Protein AF-A0A4Y2I108-F1 (afdb_monomer_lite)

Foldseek 3Di:
DVLLLCVVPPVDDDPPVVLVVVLLVQLVQQDPQQDRVDLLSLLQSLQSCLSVVNCPPSHDLVSSLVSLVVCVVVDDDPSSCVSRVCNNVSHHPSPDDPVPDDPDDDPPPPPVVVVPPADQAKDKDKDKDADDPPRPDIDIDIDIGGVVDDVVNVVVVVVVVPPD

Secondary structure (DSSP, 8-state):
-HHHHHHHHH-----HHHHHHHHHHHHHTB-TTS-BSSHHHHHHHHHHHHHTTGGGSS--HHHHHHHHHHHHHH---HHHHHHHHHHHTT--GGG--GGG---PPP-THHHHHTTS-----EEEEEEEEEETTTTSEEEEEEEEEETT--HHHHHHHHHHH---

InterPro domains:
  IPR002157 Cobalamin (vitamin B12)-binding protein [PF01122] (1-105)
  IPR051588 Eukaryotic Cobalamin Transport [PTHR10559] (1-160)

Organism: Araneus ventricosus (NCBI:txid182803)

pLDDT: mean 84.73, std 12.64, range [48.09, 97.25]

Radius of gyration: 22.14 Å; chains: 1; bounding box: 55×36×55 Å

Structure (mmCIF, N/CA/C/O backbone):
data_AF-A0A4Y2I108-F1
#
_entry.id   AF-A0A4Y2I108-F1
#
loop_
_atom_site.group_PDB
_atom_site.id
_atom_site.type_symbol
_atom_site.label_atom_id
_atom_site.label_alt_id
_atom_site.label_comp_id
_atom_site.label_asym_id
_atom_site.label_entity_id
_atom_site.label_seq_id
_atom_site.pdbx_PDB_ins_code
_atom_site.Cartn_x
_atom_site.Cartn_y
_atom_site.Cartn_z
_atom_site.occupancy
_atom_site.B_iso_or_equiv
_atom_site.auth_seq_id
_atom_site.auth_comp_id
_atom_site.auth_asym_id
_atom_site.auth_atom_id
_atom_site.pdbx_PDB_model_num
ATOM 1 N N . MET A 1 1 ? 9.779 -3.102 -12.693 1.00 90.69 1 MET A N 1
ATOM 2 C CA . MET A 1 1 ? 10.675 -3.476 -11.570 1.00 90.69 1 MET A CA 1
ATOM 3 C C . MET A 1 1 ? 11.298 -4.853 -11.770 1.00 90.69 1 MET A C 1
ATOM 5 O O . MET A 1 1 ? 12.468 -4.891 -12.112 1.00 90.69 1 MET A O 1
ATOM 9 N N . ALA A 1 2 ? 10.568 -5.968 -11.608 1.00 90.75 2 ALA A N 1
ATOM 10 C CA . ALA A 1 2 ? 11.149 -7.313 -11.771 1.00 90.75 2 ALA A CA 1
ATOM 11 C C . ALA A 1 2 ? 11.734 -7.538 -13.177 1.00 90.75 2 ALA A C 1
ATOM 13 O O . ALA A 1 2 ? 12.899 -7.895 -13.307 1.00 90.75 2 ALA A O 1
ATOM 14 N N . LEU A 1 3 ? 10.960 -7.210 -14.216 1.00 89.25 3 LEU A N 1
ATOM 15 C CA . LEU A 1 3 ? 11.418 -7.229 -15.608 1.00 89.25 3 LEU A CA 1
ATOM 16 C C . LEU A 1 3 ? 12.683 -6.373 -15.822 1.00 89.25 3 LEU A C 1
ATOM 18 O O . LEU A 1 3 ? 13.660 -6.848 -16.387 1.00 89.25 3 LEU A O 1
ATOM 22 N N . SER A 1 4 ? 12.718 -5.157 -15.272 1.00 87.94 4 SER A N 1
ATOM 23 C CA . SER A 1 4 ? 13.885 -4.263 -15.322 1.00 87.94 4 SER A CA 1
ATOM 24 C C . SER A 1 4 ? 15.124 -4.840 -14.595 1.00 87.94 4 SER A C 1
ATOM 26 O O . SER A 1 4 ? 16.264 -4.601 -14.988 1.00 87.94 4 SER A O 1
ATOM 28 N N . CYS A 1 5 ? 14.925 -5.633 -13.537 1.00 88.94 5 CYS A N 1
ATOM 29 C CA . CYS A 1 5 ? 16.005 -6.329 -12.830 1.00 88.94 5 CYS A CA 1
ATOM 30 C C . CYS A 1 5 ? 16.570 -7.486 -13.671 1.00 88.94 5 CYS A C 1
ATOM 32 O O . CYS A 1 5 ? 17.783 -7.635 -13.791 1.00 88.94 5 CYS A O 1
ATOM 34 N N . ILE A 1 6 ? 15.693 -8.267 -14.306 1.00 87.88 6 ILE A N 1
ATOM 35 C CA . ILE A 1 6 ? 16.073 -9.365 -15.206 1.00 87.88 6 ILE A CA 1
ATOM 36 C C . ILE A 1 6 ? 16.874 -8.816 -16.392 1.00 87.88 6 ILE A C 1
ATOM 38 O O . ILE A 1 6 ? 17.987 -9.290 -16.633 1.00 87.88 6 ILE A O 1
ATOM 42 N N . ALA A 1 7 ? 16.371 -7.768 -17.052 1.00 85.06 7 ALA A N 1
ATOM 43 C CA . ALA A 1 7 ? 17.054 -7.106 -18.163 1.00 85.06 7 ALA A CA 1
ATOM 44 C C . ALA A 1 7 ? 18.468 -6.627 -17.785 1.00 85.06 7 ALA A C 1
ATOM 46 O O . ALA A 1 7 ? 19.409 -6.808 -18.551 1.00 85.06 7 ALA A O 1
ATOM 47 N N . SER A 1 8 ? 18.646 -6.077 -16.577 1.00 81.69 8 SER A N 1
ATOM 48 C CA . SER A 1 8 ? 19.949 -5.556 -16.133 1.00 81.69 8 SER A CA 1
ATOM 49 C C . SER A 1 8 ? 20.943 -6.620 -15.648 1.00 81.69 8 SER A C 1
ATOM 51 O O . SER A 1 8 ? 22.141 -6.350 -15.644 1.00 81.69 8 SER A O 1
ATOM 53 N N . ARG A 1 9 ? 20.490 -7.814 -15.232 1.00 77.75 9 ARG A N 1
ATOM 54 C CA . ARG A 1 9 ? 21.362 -8.838 -14.613 1.00 77.75 9 ARG A CA 1
ATOM 55 C C . ARG A 1 9 ? 21.590 -10.103 -15.431 1.00 77.75 9 ARG A C 1
ATOM 57 O O . ARG A 1 9 ? 22.585 -10.779 -15.199 1.00 77.75 9 ARG A O 1
ATOM 64 N N . SER A 1 10 ? 20.666 -10.467 -16.314 1.00 72.31 10 SER A N 1
ATOM 65 C CA . SER A 1 10 ? 20.643 -11.810 -16.919 1.00 72.31 10 SER A CA 1
ATOM 66 C C . SER A 1 10 ? 20.826 -11.829 -18.435 1.00 72.31 10 SER A C 1
ATOM 68 O O . SER A 1 10 ? 20.811 -12.902 -19.026 1.00 72.31 10 SER A O 1
ATOM 70 N N . GLY A 1 11 ? 20.982 -10.664 -19.077 1.00 69.00 11 GLY A N 1
ATOM 71 C CA . GLY A 1 11 ? 21.113 -10.562 -20.537 1.00 69.00 11 GLY A CA 1
ATOM 72 C C . GLY A 1 11 ? 19.862 -10.996 -21.313 1.00 69.00 11 GLY A C 1
ATOM 73 O O . GLY A 1 11 ? 19.871 -10.991 -22.540 1.00 69.00 11 GLY A O 1
ATOM 74 N N . VAL A 1 12 ? 18.783 -11.358 -20.611 1.00 81.44 12 VAL A N 1
ATOM 75 C CA . VAL A 1 12 ? 17.482 -11.671 -21.199 1.00 81.44 12 VAL A CA 1
ATOM 76 C C . VAL A 1 12 ? 16.903 -10.390 -21.785 1.00 81.44 12 VAL A C 1
ATOM 78 O O . VAL A 1 12 ? 16.689 -9.411 -21.066 1.00 81.44 12 VAL A O 1
ATOM 81 N N . SER A 1 13 ? 16.632 -10.411 -23.089 1.00 78.88 13 SER A N 1
ATOM 82 C CA . SER A 1 13 ? 15.959 -9.314 -23.773 1.00 78.88 13 SER A CA 1
ATOM 83 C C . SER A 1 13 ? 14.526 -9.209 -23.263 1.00 78.88 13 SER A C 1
ATOM 85 O O . SER A 1 13 ? 13.710 -10.107 -23.480 1.00 78.88 13 SER A O 1
ATOM 87 N N . VAL A 1 14 ? 14.221 -8.109 -22.587 1.00 82.81 14 VAL A N 1
ATOM 88 C CA . VAL A 1 14 ? 12.849 -7.729 -22.267 1.00 82.81 14 VAL A CA 1
ATOM 89 C C . VAL A 1 14 ? 12.384 -6.745 -23.328 1.00 82.81 14 VAL A C 1
ATOM 91 O O . VAL A 1 14 ? 13.129 -5.847 -23.714 1.00 82.81 14 VAL A O 1
ATOM 94 N N . ASP A 1 15 ? 11.156 -6.919 -23.804 1.00 87.06 15 ASP A N 1
ATOM 95 C CA . ASP A 1 15 ? 10.561 -5.981 -24.743 1.00 87.06 15 ASP A CA 1
ATOM 96 C C . ASP A 1 15 ? 10.303 -4.619 -24.071 1.00 87.06 15 ASP A C 1
ATOM 98 O O . ASP A 1 15 ? 9.429 -4.456 -23.212 1.00 87.06 15 ASP A O 1
ATOM 102 N N . GLU A 1 16 ? 11.089 -3.628 -24.486 1.00 84.00 16 GLU A N 1
ATOM 103 C CA . GLU A 1 16 ? 11.006 -2.243 -24.022 1.00 84.00 16 GLU A CA 1
ATOM 104 C C . GLU A 1 16 ? 9.683 -1.566 -24.409 1.00 84.00 16 GLU A C 1
ATOM 106 O O . GLU A 1 16 ? 9.275 -0.599 -23.760 1.00 84.00 16 GLU A O 1
ATOM 111 N N . THR A 1 17 ? 8.993 -2.047 -25.450 1.00 87.00 17 THR A N 1
ATOM 112 C CA . THR A 1 17 ? 7.681 -1.504 -25.832 1.00 87.00 17 THR A CA 1
ATOM 113 C C . THR A 1 17 ? 6.614 -1.923 -24.826 1.00 87.00 17 THR A C 1
ATOM 115 O O . THR A 1 17 ? 5.985 -1.053 -24.223 1.00 87.00 17 THR A O 1
ATOM 118 N N . THR A 1 18 ? 6.538 -3.217 -24.501 1.00 87.19 18 THR A N 1
ATOM 119 C CA . THR A 1 18 ? 5.683 -3.736 -23.422 1.00 87.19 18 THR A CA 1
ATOM 120 C C . THR A 1 18 ? 5.940 -3.026 -22.087 1.00 87.19 18 THR A C 1
ATOM 122 O O . THR A 1 18 ? 4.997 -2.624 -21.403 1.00 87.19 18 THR A O 1
ATOM 125 N N . LEU A 1 19 ? 7.206 -2.813 -21.701 1.00 88.31 19 LEU A N 1
ATOM 126 C CA . LEU A 1 19 ? 7.534 -2.095 -20.461 1.00 88.31 19 LEU A CA 1
ATOM 127 C C . LEU A 1 19 ? 7.001 -0.660 -20.456 1.00 88.31 19 LEU A C 1
ATOM 129 O O . LEU A 1 19 ? 6.437 -0.211 -19.456 1.00 88.31 19 LEU A O 1
ATOM 133 N N . ARG A 1 20 ? 7.162 0.058 -21.568 1.00 88.56 20 ARG A N 1
ATOM 134 C CA . ARG A 1 20 ? 6.676 1.431 -21.719 1.00 88.56 20 ARG A CA 1
ATOM 135 C C . ARG A 1 20 ? 5.156 1.504 -21.619 1.00 88.56 20 ARG A C 1
ATOM 137 O O . ARG A 1 20 ? 4.650 2.386 -20.926 1.00 88.56 20 ARG A O 1
ATOM 144 N N . ASP A 1 21 ? 4.451 0.568 -22.244 1.00 91.00 21 ASP A N 1
ATOM 145 C CA . ASP A 1 21 ? 2.988 0.513 -22.225 1.00 91.00 21 ASP A CA 1
ATOM 146 C C . ASP A 1 21 ? 2.460 0.234 -20.815 1.00 91.00 21 ASP A C 1
ATOM 148 O O . ASP A 1 21 ? 1.561 0.930 -20.334 1.00 91.00 21 ASP A O 1
ATOM 152 N N . MET A 1 22 ? 3.089 -0.701 -20.095 1.00 92.25 22 MET A N 1
ATOM 153 C CA . MET A 1 22 ? 2.774 -0.961 -18.688 1.00 92.25 22 MET A CA 1
ATOM 154 C C . MET A 1 22 ? 3.003 0.276 -17.811 1.00 92.25 22 MET A C 1
ATOM 156 O O . MET A 1 22 ? 2.173 0.591 -16.957 1.00 92.25 22 MET A O 1
ATOM 160 N N . LEU A 1 23 ? 4.112 0.999 -18.004 1.00 92.94 23 LEU A N 1
ATOM 161 C CA . LEU A 1 23 ? 4.381 2.227 -17.252 1.00 92.94 23 LEU A CA 1
ATOM 162 C C . LEU A 1 23 ? 3.359 3.319 -17.583 1.00 92.94 23 LEU A C 1
ATOM 164 O O . LEU A 1 23 ? 2.915 4.016 -16.674 1.00 92.94 23 LEU A O 1
ATOM 168 N N . GLN A 1 24 ? 2.953 3.459 -18.846 1.00 93.56 24 GLN A N 1
ATOM 169 C CA . GLN A 1 24 ? 1.944 4.443 -19.236 1.00 93.56 24 GLN A CA 1
ATOM 170 C C . GLN A 1 24 ? 0.579 4.138 -18.614 1.00 93.56 24 GLN A C 1
ATOM 172 O O . GLN A 1 24 ? -0.106 5.052 -18.155 1.00 93.56 24 GLN A O 1
ATOM 177 N N . GLU A 1 25 ? 0.199 2.864 -18.544 1.00 94.12 25 GLU A N 1
ATOM 178 C CA . GLU A 1 25 ? -1.030 2.434 -17.879 1.00 94.12 25 GLU A CA 1
ATOM 179 C C . GLU A 1 25 ? -1.014 2.769 -16.380 1.00 94.12 25 GLU A C 1
ATOM 181 O O . GLU A 1 25 ? -1.993 3.286 -15.846 1.00 94.12 25 GLU A O 1
ATOM 186 N N . LEU A 1 26 ? 0.123 2.573 -15.704 1.00 94.12 26 LEU A N 1
ATOM 187 C CA . LEU A 1 26 ? 0.275 2.957 -14.298 1.00 94.12 26 LEU A CA 1
ATOM 188 C C . LEU A 1 26 ? 0.150 4.470 -14.084 1.00 94.12 26 LEU A C 1
ATOM 190 O O . LEU A 1 26 ? -0.478 4.901 -13.118 1.00 94.12 26 LEU A O 1
ATOM 194 N N . LYS A 1 27 ? 0.710 5.283 -14.986 1.00 94.50 27 LYS A N 1
ATOM 195 C CA . LYS A 1 27 ? 0.610 6.748 -14.907 1.00 94.50 27 LYS A CA 1
ATOM 196 C C . LYS A 1 27 ? -0.825 7.245 -15.048 1.00 94.50 27 LYS A C 1
ATOM 198 O O . LYS A 1 27 ? -1.251 8.110 -14.291 1.00 94.50 27 LYS A O 1
ATOM 203 N N . ARG A 1 28 ? -1.595 6.663 -15.975 1.00 94.31 28 ARG A N 1
ATOM 204 C CA . ARG A 1 28 ? -3.001 7.035 -16.231 1.00 94.31 28 ARG A CA 1
ATOM 205 C C . ARG A 1 28 ? -3.920 6.828 -15.030 1.00 94.31 28 ARG A C 1
ATOM 207 O O . ARG A 1 28 ? -4.972 7.453 -14.959 1.00 94.31 28 ARG A O 1
ATOM 214 N N . ARG A 1 29 ? -3.525 5.970 -14.091 1.00 96.00 29 ARG A N 1
ATOM 215 C CA . ARG A 1 29 ? -4.272 5.687 -12.859 1.00 96.00 29 ARG A CA 1
ATOM 216 C C . ARG A 1 29 ? -4.025 6.709 -11.751 1.00 96.00 29 ARG A C 1
ATOM 218 O O . ARG A 1 29 ? -4.586 6.568 -10.667 1.00 96.00 29 ARG A O 1
ATOM 225 N N . GLN A 1 30 ? -3.187 7.721 -11.985 1.00 96.69 30 GLN A N 1
ATOM 226 C CA . GLN A 1 30 ? -2.979 8.773 -11.004 1.00 96.69 30 GLN A CA 1
ATOM 227 C C . GLN A 1 30 ? -4.239 9.638 -10.866 1.00 96.69 30 GLN A C 1
ATOM 229 O O . GLN A 1 30 ? -4.704 10.277 -11.809 1.00 96.69 30 GLN A O 1
ATOM 234 N N . PHE A 1 31 ? -4.784 9.683 -9.656 1.00 96.81 31 PHE A N 1
ATOM 235 C CA . PHE A 1 31 ? -5.844 10.605 -9.285 1.00 96.81 31 PHE A CA 1
ATOM 236 C C . PHE A 1 31 ? -5.317 12.040 -9.196 1.00 96.81 31 PHE A C 1
ATOM 238 O O . PHE A 1 31 ? -4.138 12.283 -8.947 1.00 96.81 31 PHE A O 1
ATOM 245 N N . ARG A 1 32 ? -6.227 13.020 -9.278 1.00 94.62 32 ARG A N 1
ATOM 246 C CA . ARG A 1 32 ? -5.900 14.458 -9.166 1.00 94.62 32 ARG A CA 1
ATOM 247 C C . ARG A 1 32 ? -5.192 14.850 -7.865 1.00 94.62 32 ARG A C 1
ATOM 249 O O . ARG A 1 32 ? -4.588 15.909 -7.806 1.00 94.62 32 ARG A O 1
ATOM 256 N N . ASN A 1 33 ? -5.296 14.028 -6.821 1.00 94.56 33 ASN A N 1
ATOM 257 C CA . ASN A 1 33 ? -4.621 14.255 -5.545 1.00 94.56 33 ASN A CA 1
ATOM 258 C C . ASN A 1 33 ? -3.193 13.673 -5.497 1.00 94.56 33 ASN A C 1
ATOM 260 O O . ASN A 1 33 ? -2.588 13.684 -4.433 1.00 94.56 33 ASN A O 1
ATOM 264 N N . GLY A 1 34 ? -2.682 13.112 -6.598 1.00 95.06 34 GLY A N 1
ATOM 265 C CA . GLY A 1 34 ? -1.348 12.516 -6.689 1.00 95.06 34 GLY A CA 1
ATOM 266 C C . GLY A 1 34 ? -1.267 11.023 -6.358 1.00 95.06 34 GLY A C 1
ATOM 267 O O . GLY A 1 34 ? -0.227 10.413 -6.600 1.00 95.06 34 GLY A O 1
ATOM 268 N N . THR A 1 35 ? -2.340 10.413 -5.845 1.00 96.75 35 THR A N 1
ATOM 269 C CA . THR A 1 35 ? -2.374 8.983 -5.485 1.00 96.75 35 THR A CA 1
ATOM 270 C C . THR A 1 35 ? -2.560 8.114 -6.728 1.00 96.75 35 THR A C 1
ATOM 272 O O . THR A 1 35 ? -3.352 8.454 -7.598 1.00 96.75 35 THR A O 1
ATOM 275 N N . VAL A 1 36 ? -1.908 6.955 -6.785 1.00 97.06 36 VAL A N 1
ATOM 276 C CA . VAL A 1 36 ? -2.235 5.868 -7.722 1.00 97.06 36 VAL A CA 1
ATOM 277 C C . VAL A 1 36 ? -2.875 4.739 -6.928 1.00 97.06 36 VAL A C 1
ATOM 279 O O . VAL A 1 36 ? -2.181 4.112 -6.132 1.00 97.06 36 VAL A O 1
ATOM 282 N N . ASP A 1 37 ? -4.174 4.498 -7.119 1.00 94.50 37 ASP A N 1
ATOM 283 C CA . ASP A 1 37 ? -5.030 3.550 -6.377 1.00 94.50 37 ASP A CA 1
ATOM 284 C C . ASP A 1 37 ? -5.065 3.761 -4.849 1.00 94.50 37 ASP A C 1
ATOM 286 O O . ASP A 1 37 ? -6.092 4.120 -4.278 1.00 94.50 37 ASP A O 1
ATOM 290 N N . ASN A 1 38 ? -3.944 3.538 -4.163 1.00 93.94 38 ASN A N 1
ATOM 291 C CA . ASN A 1 38 ? -3.766 3.723 -2.727 1.00 93.94 38 ASN A CA 1
ATOM 292 C C . ASN A 1 38 ? -2.318 4.133 -2.391 1.00 93.94 38 ASN A C 1
ATOM 294 O O . ASN A 1 38 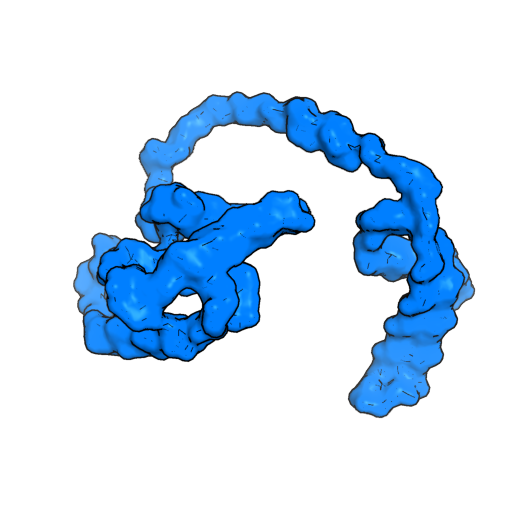? -1.441 4.174 -3.254 1.00 93.94 38 ASN A O 1
ATOM 298 N N . PHE A 1 39 ? -2.047 4.413 -1.114 1.00 94.75 39 PHE A N 1
ATOM 299 C CA . PHE A 1 39 ? -0.728 4.848 -0.634 1.00 94.75 39 PHE A CA 1
ATOM 300 C C . PHE A 1 39 ? 0.413 3.906 -1.059 1.00 94.75 39 PHE A C 1
ATOM 302 O O . PHE A 1 39 ? 1.438 4.345 -1.583 1.00 94.75 39 PHE A O 1
ATOM 309 N N . ARG A 1 40 ? 0.225 2.593 -0.879 1.00 94.50 40 ARG A N 1
ATOM 310 C CA . ARG A 1 40 ? 1.253 1.591 -1.179 1.00 94.50 40 ARG A CA 1
ATOM 311 C C . ARG A 1 40 ? 1.503 1.486 -2.678 1.00 94.50 40 ARG A C 1
ATOM 313 O O . ARG A 1 40 ? 2.657 1.465 -3.101 1.00 94.50 40 ARG A O 1
ATOM 320 N N . THR A 1 41 ? 0.438 1.450 -3.474 1.00 96.50 41 THR A N 1
ATOM 321 C CA . THR A 1 41 ? 0.540 1.427 -4.936 1.00 96.50 41 THR A CA 1
ATOM 322 C C . THR A 1 41 ? 1.227 2.691 -5.452 1.00 96.50 41 THR A C 1
ATOM 324 O O . THR A 1 41 ? 2.139 2.581 -6.263 1.00 96.50 41 THR A O 1
ATOM 327 N N . THR A 1 42 ? 0.900 3.866 -4.907 1.00 97.25 42 THR A N 1
ATOM 328 C CA . THR A 1 42 ? 1.575 5.138 -5.233 1.00 97.25 42 THR A CA 1
ATOM 329 C C . THR A 1 42 ? 3.086 5.036 -5.044 1.00 97.25 42 THR A C 1
ATOM 331 O O . THR A 1 42 ? 3.849 5.365 -5.952 1.00 97.25 42 THR A O 1
ATOM 334 N N . ALA A 1 43 ? 3.527 4.515 -3.896 1.00 96.81 43 ALA A N 1
ATOM 335 C CA . ALA A 1 43 ? 4.944 4.337 -3.615 1.00 96.81 43 ALA A CA 1
ATOM 336 C C . ALA A 1 43 ? 5.612 3.376 -4.613 1.00 96.81 43 ALA A C 1
ATOM 338 O O . ALA A 1 43 ? 6.650 3.695 -5.189 1.00 96.81 43 ALA A O 1
ATOM 339 N N . LEU A 1 44 ? 5.004 2.215 -4.868 1.00 96.50 44 LEU A N 1
ATOM 340 C CA . LEU A 1 44 ? 5.563 1.212 -5.780 1.00 96.50 44 LEU A CA 1
ATOM 341 C C . LEU A 1 44 ? 5.607 1.695 -7.238 1.00 96.50 44 LEU A C 1
ATOM 343 O O . LEU A 1 44 ? 6.574 1.405 -7.944 1.00 96.50 44 LEU A O 1
ATOM 347 N N . VAL A 1 45 ? 4.602 2.452 -7.684 1.00 96.12 45 VAL A N 1
ATOM 348 C CA . VAL A 1 45 ? 4.575 3.057 -9.022 1.00 96.12 45 VAL A CA 1
ATOM 349 C C . VAL A 1 45 ? 5.668 4.111 -9.151 1.00 96.12 45 VAL A C 1
ATOM 351 O O . VAL A 1 45 ? 6.427 4.065 -10.114 1.00 96.12 45 VAL A O 1
ATOM 354 N N . ALA A 1 46 ? 5.832 4.995 -8.163 1.00 95.88 46 ALA A N 1
ATOM 355 C CA . ALA A 1 46 ? 6.913 5.980 -8.174 1.00 95.88 46 ALA A CA 1
ATOM 356 C C . ALA A 1 46 ? 8.300 5.310 -8.244 1.00 95.88 46 ALA A C 1
ATOM 358 O O . ALA A 1 46 ? 9.130 5.698 -9.066 1.00 95.88 46 ALA A O 1
ATOM 359 N N . GLN A 1 47 ? 8.526 4.239 -7.470 1.00 95.56 47 GLN A N 1
ATOM 360 C CA . GLN A 1 47 ? 9.755 3.442 -7.575 1.00 95.56 47 GLN A CA 1
ATOM 361 C C . GLN A 1 47 ? 9.949 2.843 -8.973 1.00 95.56 47 GLN A C 1
ATOM 363 O O . GLN A 1 47 ? 11.064 2.853 -9.494 1.00 95.56 47 GLN A O 1
ATOM 368 N N . ALA A 1 48 ? 8.884 2.321 -9.589 1.00 94.62 48 ALA A N 1
ATOM 369 C CA . ALA A 1 48 ? 8.947 1.756 -10.932 1.00 94.62 48 ALA A CA 1
ATOM 370 C C . ALA A 1 48 ? 9.295 2.814 -11.991 1.00 94.62 48 ALA A C 1
ATOM 372 O O . ALA A 1 48 ? 10.085 2.535 -12.893 1.00 94.62 48 ALA A O 1
ATOM 373 N N . LEU A 1 49 ? 8.751 4.026 -11.859 1.00 93.69 49 LEU A N 1
ATOM 374 C CA . LEU A 1 49 ? 9.010 5.133 -12.776 1.00 93.69 49 LEU A CA 1
ATOM 375 C C . LEU A 1 49 ? 10.447 5.669 -12.670 1.00 93.69 49 LEU A C 1
ATOM 377 O O . LEU A 1 49 ? 11.014 6.046 -13.697 1.00 93.69 49 LEU A O 1
ATOM 381 N N . PHE A 1 50 ? 11.063 5.649 -11.479 1.00 92.31 50 PHE A N 1
ATOM 382 C CA . PHE A 1 50 ? 12.464 6.059 -11.305 1.00 92.31 50 PHE A CA 1
ATOM 383 C C . PHE A 1 50 ? 13.453 5.192 -12.081 1.00 92.31 50 PHE A C 1
ATOM 385 O O . PHE A 1 50 ? 14.456 5.705 -12.567 1.00 92.31 50 PHE A O 1
ATOM 392 N N . ILE A 1 51 ? 13.170 3.897 -12.227 1.00 89.50 51 ILE A N 1
ATOM 393 C CA . ILE A 1 51 ? 14.060 2.959 -12.928 1.00 89.50 51 ILE A CA 1
ATOM 394 C C . ILE A 1 51 ? 14.238 3.351 -14.399 1.00 89.50 51 ILE A C 1
ATOM 396 O O . ILE A 1 51 ? 15.315 3.167 -14.954 1.00 89.50 51 ILE A O 1
ATOM 400 N N . HIS A 1 52 ? 13.192 3.901 -15.018 1.00 83.94 52 HIS A N 1
ATOM 401 C CA . HIS A 1 52 ? 13.158 4.232 -16.444 1.00 83.94 52 HIS A CA 1
ATOM 402 C C . HIS A 1 52 ? 13.164 5.753 -16.704 1.00 83.94 52 HIS A C 1
ATOM 404 O O . HIS A 1 52 ? 12.723 6.176 -17.772 1.00 83.94 52 HIS A O 1
ATOM 410 N N . ASP A 1 53 ? 13.555 6.575 -15.714 1.00 79.88 53 ASP A N 1
ATOM 411 C CA . ASP A 1 53 ? 13.480 8.058 -15.725 1.00 79.88 53 ASP A CA 1
ATOM 412 C C . ASP A 1 53 ? 12.159 8.602 -16.316 1.00 79.88 53 ASP A C 1
ATOM 414 O O . ASP A 1 53 ? 12.086 9.632 -16.986 1.00 79.88 53 ASP A O 1
ATOM 418 N N . SER A 1 54 ? 11.070 7.866 -16.089 1.00 79.81 54 SER A N 1
ATOM 419 C CA . SER A 1 54 ? 9.794 8.078 -16.772 1.00 79.81 54 SER A CA 1
ATOM 420 C C . SER A 1 54 ? 8.869 9.025 -16.009 1.00 79.81 54 SER A C 1
ATOM 422 O O . SER A 1 54 ? 7.741 9.248 -16.441 1.00 79.81 54 SER A O 1
ATOM 424 N N . CYS A 1 55 ? 9.328 9.607 -14.900 1.00 72.94 55 CYS A N 1
ATOM 425 C CA . CYS A 1 55 ? 8.530 10.478 -14.034 1.00 72.94 55 CYS A CA 1
ATOM 426 C C . CYS A 1 55 ? 8.231 11.861 -14.635 1.00 72.94 55 CYS A C 1
ATOM 428 O O . CYS A 1 55 ? 7.370 12.560 -14.123 1.00 72.94 55 CYS A O 1
ATOM 430 N N . LYS A 1 56 ? 8.946 12.285 -15.686 1.00 71.88 56 LYS A N 1
ATOM 431 C CA . LYS A 1 56 ? 8.898 13.670 -16.202 1.00 71.88 56 LYS A CA 1
ATOM 432 C C . LYS A 1 56 ? 7.686 13.979 -17.085 1.00 71.88 56 LYS A C 1
ATOM 434 O O . LYS A 1 56 ? 7.442 15.141 -17.391 1.00 71.88 56 LYS A O 1
ATOM 439 N N . LYS A 1 57 ? 6.964 12.955 -17.543 1.00 77.06 57 LYS A N 1
ATOM 440 C CA . LYS A 1 57 ? 5.866 13.096 -18.505 1.00 77.06 57 LYS A CA 1
ATOM 441 C C . LYS A 1 57 ? 4.652 12.294 -18.051 1.00 77.06 57 LYS A C 1
ATOM 443 O O . LYS A 1 57 ? 4.792 11.107 -17.748 1.00 77.06 57 LYS A O 1
ATOM 448 N N . ASP A 1 58 ? 3.490 12.944 -18.063 1.00 85.25 58 ASP A N 1
ATOM 449 C CA . ASP A 1 58 ? 2.172 12.369 -17.763 1.00 85.25 58 ASP A CA 1
ATOM 450 C C . ASP A 1 58 ? 2.039 11.774 -16.347 1.00 85.25 58 ASP A C 1
ATOM 452 O O . ASP A 1 58 ? 1.206 10.904 -16.116 1.00 85.25 58 ASP A O 1
ATOM 456 N N . PHE A 1 59 ? 2.871 12.221 -15.402 1.00 93.19 59 PHE A N 1
ATOM 457 C CA . PHE A 1 59 ? 2.817 11.820 -13.997 1.00 93.19 59 PHE A CA 1
ATOM 458 C C . PHE A 1 59 ? 3.214 12.993 -13.101 1.00 93.19 59 PHE A C 1
ATOM 460 O O . PHE A 1 59 ? 4.320 13.521 -13.218 1.00 93.19 59 PHE A O 1
ATOM 467 N N . ASP A 1 60 ? 2.327 13.392 -12.197 1.00 94.94 60 ASP A N 1
ATOM 468 C CA . ASP A 1 60 ? 2.594 14.430 -11.207 1.00 94.94 60 ASP A CA 1
ATOM 469 C C . ASP A 1 60 ? 3.363 13.829 -10.023 1.00 94.94 60 ASP A C 1
ATOM 471 O O . ASP A 1 60 ? 2.794 13.363 -9.028 1.00 94.94 60 ASP A O 1
ATOM 475 N N . LEU A 1 61 ? 4.690 13.787 -10.165 1.00 93.75 61 LEU A N 1
ATOM 476 C CA . LEU A 1 61 ? 5.580 13.266 -9.131 1.00 93.75 61 LEU A CA 1
ATOM 477 C C . LEU A 1 61 ? 5.525 14.102 -7.847 1.00 93.75 61 LEU A C 1
ATOM 479 O O . LEU A 1 61 ? 5.664 13.541 -6.763 1.00 93.75 61 LEU A O 1
ATOM 483 N N . GLU A 1 62 ? 5.330 15.416 -7.947 1.00 94.56 62 GLU A N 1
ATOM 484 C CA . GLU A 1 62 ? 5.322 16.310 -6.789 1.00 94.56 62 GLU A CA 1
ATOM 485 C C . GLU A 1 62 ? 4.119 16.018 -5.891 1.00 94.56 62 GLU A C 1
ATOM 487 O O . GLU A 1 62 ? 4.282 15.773 -4.691 1.00 94.56 62 GLU A O 1
ATOM 492 N N . SER A 1 63 ? 2.928 15.914 -6.484 1.00 96.06 63 SER A N 1
ATOM 493 C CA . SER A 1 63 ? 1.720 15.519 -5.759 1.00 96.06 63 SER A CA 1
ATOM 494 C C . SER A 1 63 ? 1.852 14.115 -5.163 1.00 96.06 63 SER A C 1
ATOM 496 O O . SER A 1 63 ? 1.466 13.896 -4.013 1.00 96.06 63 SER A O 1
ATOM 498 N N . ALA A 1 64 ? 2.456 13.163 -5.885 1.00 96.44 64 ALA A N 1
ATOM 499 C CA . ALA A 1 64 ? 2.713 11.824 -5.351 1.00 96.44 64 ALA A CA 1
ATOM 500 C C . ALA A 1 64 ? 3.680 11.851 -4.150 1.00 96.44 64 ALA A C 1
ATOM 502 O O . ALA A 1 64 ? 3.422 11.209 -3.132 1.00 96.44 64 ALA A O 1
ATOM 503 N N . MET A 1 65 ? 4.775 12.615 -4.227 1.00 95.25 65 MET A N 1
ATOM 504 C CA . MET A 1 65 ? 5.727 12.765 -3.120 1.00 95.25 65 MET A CA 1
ATOM 505 C C . MET A 1 65 ? 5.084 13.426 -1.899 1.00 95.25 65 MET A C 1
ATOM 507 O O . MET A 1 65 ? 5.353 13.010 -0.769 1.00 95.25 65 MET A O 1
ATOM 511 N N . LYS A 1 66 ? 4.199 14.404 -2.114 1.00 96.00 66 LYS A N 1
ATOM 512 C CA . LYS A 1 66 ? 3.425 15.040 -1.047 1.00 96.00 66 LYS A CA 1
ATOM 513 C C . LYS A 1 66 ? 2.514 14.040 -0.336 1.00 96.00 66 LYS A C 1
ATOM 515 O O . LYS A 1 66 ? 2.600 13.918 0.881 1.00 96.00 66 LYS A O 1
ATOM 520 N N . VAL A 1 67 ? 1.735 13.247 -1.082 1.00 95.62 67 VAL A N 1
ATOM 521 C CA . VAL A 1 67 ? 0.893 12.170 -0.518 1.00 95.62 67 VAL A CA 1
ATOM 522 C C . VAL A 1 67 ? 1.715 11.204 0.337 1.00 95.62 67 VAL A C 1
ATOM 524 O O . VAL A 1 67 ? 1.290 10.832 1.432 1.00 95.62 67 VAL A O 1
ATOM 527 N N . LEU A 1 68 ? 2.895 10.802 -0.146 1.00 95.62 68 LEU A N 1
ATOM 528 C CA . LEU A 1 68 ? 3.768 9.877 0.577 1.00 95.62 68 LEU A CA 1
ATOM 529 C C . LEU A 1 68 ? 4.342 10.494 1.858 1.00 95.62 68 LEU A C 1
ATOM 531 O O . LEU A 1 68 ? 4.385 9.828 2.889 1.00 95.62 68 LEU A O 1
ATOM 535 N N . THR A 1 69 ? 4.737 11.764 1.807 1.00 94.81 69 THR A N 1
ATOM 536 C CA . THR A 1 69 ? 5.294 12.494 2.956 1.00 94.81 69 THR A CA 1
ATOM 537 C C . THR A 1 69 ? 4.232 12.716 4.031 1.00 94.81 69 THR A C 1
ATOM 539 O O . THR A 1 69 ? 4.431 12.356 5.191 1.00 94.81 69 THR A O 1
ATOM 542 N N . ASP A 1 70 ? 3.068 13.232 3.635 1.00 92.81 70 ASP A N 1
ATOM 543 C CA . ASP A 1 70 ? 1.948 13.497 4.539 1.00 92.81 70 ASP A CA 1
ATOM 544 C C . ASP A 1 70 ? 1.432 12.195 5.170 1.00 92.81 70 ASP A C 1
ATOM 546 O O . ASP A 1 70 ? 1.145 12.142 6.369 1.00 92.81 70 ASP A O 1
ATOM 550 N N . GLY A 1 71 ? 1.375 11.109 4.390 1.00 89.31 71 GLY A N 1
ATOM 551 C CA . GLY A 1 71 ? 0.945 9.808 4.892 1.00 89.31 71 GLY A CA 1
ATOM 552 C C . GLY A 1 71 ? 1.900 9.202 5.923 1.00 89.31 71 GLY A C 1
ATOM 553 O O . GLY A 1 71 ? 1.414 8.646 6.904 1.00 89.31 71 GLY A O 1
ATOM 554 N N . LEU A 1 72 ? 3.222 9.358 5.777 1.00 89.69 72 LEU A N 1
ATOM 555 C CA . LEU A 1 72 ? 4.184 8.889 6.789 1.00 89.69 72 LEU A CA 1
ATOM 556 C C . LEU A 1 72 ? 4.160 9.724 8.072 1.00 89.69 72 LEU A C 1
ATOM 558 O O . LEU A 1 72 ? 4.371 9.184 9.154 1.00 89.69 72 LEU A O 1
ATOM 562 N N . ASN A 1 73 ? 3.865 11.020 7.973 1.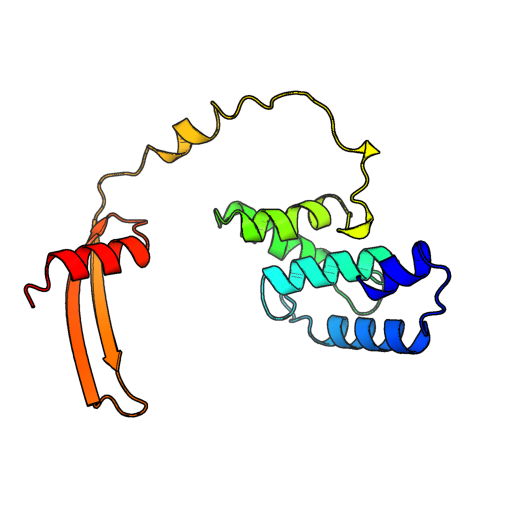00 84.50 73 ASN A N 1
ATOM 563 C CA . ASN A 1 73 ? 3.711 11.871 9.153 1.00 84.50 73 ASN A CA 1
ATOM 564 C C . ASN A 1 73 ? 2.438 11.529 9.948 1.00 84.50 73 ASN A C 1
ATOM 566 O O . ASN A 1 73 ? 2.422 11.640 11.173 1.00 84.50 73 ASN A O 1
ATOM 570 N N . GLY A 1 74 ? 1.369 11.105 9.263 1.00 76.31 74 GLY A N 1
ATOM 571 C CA . GLY A 1 74 ? 0.088 10.761 9.886 1.00 76.31 74 GLY A CA 1
ATOM 572 C C . GLY A 1 74 ? -0.074 9.291 10.295 1.00 76.31 74 GLY A C 1
ATOM 573 O O . GLY A 1 74 ? -0.923 8.991 11.135 1.00 76.31 74 GLY A O 1
ATOM 574 N N . ARG A 1 75 ? 0.697 8.360 9.713 1.00 72.25 75 ARG A N 1
ATOM 575 C CA . ARG A 1 75 ? 0.524 6.907 9.894 1.00 72.25 75 ARG A CA 1
ATOM 576 C C . ARG A 1 75 ? 1.795 6.241 10.404 1.00 72.25 75 ARG A C 1
ATOM 578 O O . ARG A 1 75 ? 2.884 6.461 9.894 1.00 72.25 75 ARG A O 1
ATOM 585 N N . LYS A 1 76 ? 1.636 5.330 11.366 1.00 71.62 76 LYS A N 1
ATOM 586 C CA . LYS A 1 76 ? 2.723 4.504 11.915 1.00 71.62 76 LYS A CA 1
ATOM 587 C C . LYS A 1 76 ? 2.650 3.073 11.373 1.00 71.62 76 LYS A C 1
ATOM 589 O O . LYS A 1 76 ? 2.411 2.138 12.129 1.00 71.62 76 LYS A O 1
ATOM 594 N N . SER A 1 77 ? 2.802 2.895 10.060 1.00 83.50 77 SER A N 1
ATOM 595 C CA . SER A 1 77 ? 2.841 1.565 9.431 1.00 83.50 77 SER A CA 1
ATOM 596 C C . SER A 1 77 ? 4.236 1.264 8.891 1.00 83.50 77 SER A C 1
ATOM 598 O O . SER A 1 77 ? 4.711 1.929 7.970 1.00 83.50 77 SER A O 1
ATOM 600 N N . LEU A 1 78 ? 4.877 0.223 9.436 1.00 87.38 78 LEU A N 1
ATOM 601 C CA . LEU A 1 78 ? 6.193 -0.241 8.983 1.00 87.38 78 LEU A CA 1
ATOM 602 C C . LEU A 1 78 ? 6.181 -0.593 7.491 1.00 87.38 78 LEU A C 1
ATOM 604 O O . LEU A 1 78 ? 7.114 -0.261 6.767 1.00 87.38 78 LEU A O 1
ATOM 608 N N . LEU A 1 79 ? 5.113 -1.241 7.022 1.00 88.50 79 LEU A N 1
ATOM 609 C CA . LEU A 1 79 ? 4.998 -1.657 5.627 1.00 88.50 79 LEU A CA 1
ATOM 610 C C . LEU A 1 79 ? 4.839 -0.459 4.682 1.00 88.50 79 LEU A C 1
ATOM 612 O O . LEU A 1 79 ? 5.416 -0.450 3.595 1.00 88.50 79 LEU A O 1
ATOM 616 N N . GLU A 1 80 ? 4.074 0.555 5.090 1.00 91.31 80 GLU A N 1
ATOM 617 C CA . GLU A 1 80 ? 3.941 1.799 4.325 1.00 91.31 80 GLU A CA 1
ATOM 618 C C . GLU A 1 80 ? 5.277 2.553 4.281 1.00 91.31 80 GLU A C 1
ATOM 620 O O . GLU A 1 80 ? 5.706 2.959 3.200 1.00 91.31 80 GLU A O 1
ATOM 625 N N . ALA A 1 81 ? 5.977 2.655 5.417 1.00 91.69 81 ALA A N 1
ATOM 626 C CA . ALA A 1 81 ? 7.315 3.240 5.500 1.00 91.69 81 ALA A CA 1
ATOM 627 C C . ALA A 1 81 ? 8.319 2.506 4.604 1.00 91.69 81 ALA A C 1
ATOM 629 O O . ALA A 1 81 ? 9.019 3.141 3.818 1.00 91.69 81 ALA A O 1
ATOM 630 N N . TYR A 1 82 ? 8.330 1.174 4.643 1.00 91.00 82 TYR A N 1
ATOM 631 C CA . TYR A 1 82 ? 9.189 0.347 3.799 1.00 91.00 82 TYR A CA 1
ATOM 632 C C . TYR A 1 82 ? 8.986 0.627 2.302 1.00 91.00 82 TYR A C 1
ATOM 634 O O . TYR A 1 82 ? 9.949 0.693 1.540 1.00 91.00 82 TYR A O 1
ATOM 642 N N . CYS A 1 83 ? 7.740 0.831 1.863 1.00 93.00 83 CYS A N 1
ATOM 643 C CA . CYS A 1 83 ? 7.455 1.151 0.466 1.00 93.00 83 CYS A CA 1
ATOM 644 C C . CYS A 1 83 ? 7.765 2.617 0.108 1.00 93.00 83 CYS A C 1
ATOM 646 O O . CYS A 1 83 ? 8.224 2.879 -1.004 1.00 93.00 83 CYS A O 1
ATOM 648 N N . ALA A 1 84 ? 7.513 3.570 1.006 1.00 95.06 84 ALA A N 1
ATOM 649 C CA . ALA A 1 84 ? 7.602 5.001 0.708 1.00 95.06 84 ALA A CA 1
ATOM 650 C C . ALA A 1 84 ? 9.007 5.596 0.903 1.00 95.06 84 ALA A C 1
ATOM 652 O O . ALA A 1 84 ? 9.420 6.442 0.113 1.00 95.06 84 ALA A O 1
ATOM 653 N N . LEU A 1 85 ? 9.774 5.145 1.901 1.00 93.56 85 LEU A N 1
ATOM 654 C CA . LEU A 1 85 ? 11.103 5.695 2.202 1.00 93.56 85 LEU A CA 1
ATOM 655 C C . LEU A 1 85 ? 12.097 5.621 1.028 1.00 93.56 85 LEU A C 1
ATOM 657 O O . LEU A 1 85 ? 12.809 6.607 0.811 1.00 93.56 85 LEU A O 1
ATOM 661 N N . PRO A 1 86 ? 12.148 4.540 0.220 1.00 94.00 86 PRO A N 1
ATOM 662 C CA . PRO A 1 86 ? 12.955 4.538 -0.996 1.00 94.00 86 PRO A CA 1
ATOM 663 C C . PRO A 1 86 ? 12.565 5.677 -1.940 1.00 94.00 86 PRO A C 1
ATOM 665 O O . PRO A 1 86 ? 13.442 6.362 -2.459 1.00 94.00 86 PRO A O 1
ATOM 668 N N . VAL A 1 87 ? 11.263 5.945 -2.100 1.00 95.06 87 VAL A N 1
ATOM 669 C CA . VAL A 1 87 ? 10.764 6.985 -3.009 1.00 95.06 87 VAL A CA 1
ATOM 670 C C . VAL A 1 87 ? 11.211 8.372 -2.572 1.00 95.06 87 VAL A C 1
ATOM 672 O O . VAL A 1 87 ? 11.681 9.153 -3.398 1.00 95.06 87 VAL A O 1
ATOM 675 N N . LEU A 1 88 ? 11.122 8.659 -1.272 1.00 93.50 88 LEU A N 1
ATOM 676 C CA . LEU A 1 88 ? 11.555 9.938 -0.705 1.00 93.50 88 LEU A CA 1
ATOM 677 C C . LEU A 1 88 ? 13.060 10.180 -0.887 1.00 93.50 88 LEU A C 1
ATOM 679 O O . LEU A 1 88 ? 13.489 11.322 -1.018 1.00 93.50 88 LEU A O 1
ATOM 683 N N . ASN A 1 89 ? 13.846 9.108 -0.999 1.00 92.19 89 ASN A N 1
ATOM 684 C CA . ASN A 1 89 ? 15.273 9.159 -1.321 1.00 92.19 89 ASN A CA 1
ATOM 685 C C . ASN A 1 89 ? 15.569 9.036 -2.827 1.00 92.19 89 ASN A C 1
ATOM 687 O O . ASN A 1 89 ? 16.727 8.879 -3.218 1.00 92.19 89 ASN A O 1
ATOM 691 N N . ARG A 1 90 ? 14.537 9.086 -3.684 1.00 91.50 90 ARG A N 1
ATOM 692 C CA . ARG A 1 90 ? 14.629 8.868 -5.139 1.00 91.50 90 ARG A CA 1
ATOM 693 C C . ARG A 1 90 ? 15.328 7.551 -5.499 1.00 91.50 90 ARG A C 1
ATOM 695 O O . ARG A 1 90 ? 16.137 7.478 -6.423 1.00 91.50 90 ARG A O 1
ATOM 702 N N . LYS A 1 91 ? 15.036 6.506 -4.730 1.00 92.38 91 LYS A N 1
ATOM 703 C CA . LYS A 1 91 ? 15.516 5.135 -4.912 1.00 92.38 91 LYS A CA 1
ATOM 704 C C . LYS A 1 91 ? 14.353 4.195 -5.210 1.00 92.38 91 LYS A C 1
ATOM 706 O O . LYS A 1 91 ? 13.183 4.498 -4.984 1.00 92.38 91 LYS A O 1
ATOM 711 N N . SER A 1 92 ? 14.709 3.017 -5.697 1.00 93.25 92 SER A N 1
ATOM 712 C CA . SER A 1 92 ? 13.820 1.885 -5.930 1.00 93.25 92 SER A CA 1
ATOM 713 C C . SER A 1 92 ? 14.413 0.618 -5.319 1.00 93.25 92 SER A C 1
ATOM 715 O O . SER A 1 92 ? 15.594 0.575 -4.967 1.00 93.25 92 SER A O 1
ATOM 717 N N . LEU A 1 93 ? 13.624 -0.455 -5.274 1.00 92.31 93 LEU A N 1
ATOM 718 C CA . LEU A 1 93 ? 14.118 -1.781 -4.889 1.00 92.31 93 LEU A CA 1
ATOM 719 C C . LEU A 1 93 ? 15.287 -2.285 -5.759 1.00 92.31 93 LEU A C 1
ATOM 721 O O . LEU A 1 93 ? 16.057 -3.122 -5.299 1.00 92.31 93 LEU A O 1
ATOM 725 N N . LEU A 1 94 ? 15.478 -1.767 -6.980 1.00 89.94 94 LEU A N 1
ATOM 726 C CA . LEU A 1 94 ? 16.634 -2.131 -7.815 1.00 89.94 94 LEU A CA 1
ATOM 727 C C . LEU A 1 94 ? 17.950 -1.536 -7.304 1.00 89.94 94 LEU A C 1
ATOM 729 O O . LEU A 1 94 ? 19.018 -2.002 -7.689 1.00 89.94 94 LEU A O 1
ATOM 733 N N . ASN A 1 95 ? 17.890 -0.529 -6.432 1.00 89.00 95 ASN A N 1
ATOM 734 C CA . ASN A 1 95 ? 19.074 0.045 -5.803 1.00 89.00 95 ASN A CA 1
ATOM 735 C C . ASN A 1 95 ? 19.570 -0.782 -4.609 1.00 89.00 95 ASN A C 1
ATOM 737 O O . ASN A 1 95 ? 20.605 -0.450 -4.042 1.00 89.00 95 ASN A O 1
ATOM 741 N N . VAL A 1 96 ? 18.867 -1.849 -4.215 1.00 86.38 96 VAL A N 1
ATOM 742 C CA . VAL A 1 96 ? 19.315 -2.732 -3.134 1.00 86.38 96 VAL A CA 1
ATOM 743 C C . VAL A 1 96 ? 20.488 -3.583 -3.626 1.00 86.38 96 VAL A C 1
ATOM 745 O O . VAL A 1 96 ? 20.357 -4.405 -4.536 1.00 86.38 96 VAL A O 1
ATOM 748 N N . THR A 1 97 ? 21.649 -3.391 -3.003 1.00 79.38 97 THR A N 1
ATOM 749 C CA . THR A 1 97 ? 22.890 -4.124 -3.278 1.00 79.38 97 THR A CA 1
ATOM 750 C C . THR A 1 97 ? 23.561 -4.518 -1.963 1.00 79.38 97 THR A C 1
ATOM 752 O O . THR A 1 97 ? 23.357 -3.865 -0.938 1.00 79.38 97 THR A O 1
ATOM 755 N N . SER A 1 98 ? 24.383 -5.572 -1.980 1.00 69.06 98 SER A N 1
ATOM 756 C CA . SER A 1 98 ? 25.140 -6.028 -0.802 1.00 69.06 98 SER A CA 1
ATOM 757 C C . SER A 1 98 ? 26.132 -4.982 -0.275 1.00 69.06 98 SER A C 1
ATOM 759 O O . SER A 1 98 ? 26.525 -5.045 0.886 1.00 69.06 98 SER A O 1
ATOM 761 N N . GLY A 1 99 ? 26.496 -3.986 -1.091 1.00 72.44 99 GLY A N 1
ATOM 762 C CA . GLY A 1 99 ? 27.365 -2.874 -0.703 1.00 72.44 99 GLY A CA 1
ATOM 763 C C . GLY A 1 99 ? 26.719 -1.847 0.236 1.00 72.44 99 GLY A C 1
ATOM 764 O O . GLY A 1 99 ? 27.414 -0.960 0.718 1.00 72.44 99 GLY A O 1
ATOM 765 N N . HIS A 1 100 ? 25.413 -1.948 0.510 1.00 72.19 100 HIS A N 1
ATOM 766 C CA . HIS A 1 100 ? 24.696 -1.034 1.413 1.00 72.19 100 HIS A CA 1
ATOM 767 C C . HIS A 1 100 ? 24.599 -1.528 2.863 1.00 72.19 100 HIS A C 1
ATOM 769 O O . HIS A 1 100 ? 24.019 -0.843 3.702 1.00 72.19 100 HIS A O 1
ATOM 775 N N . CYS A 1 101 ? 25.158 -2.696 3.183 1.00 74.00 101 CYS A N 1
ATOM 776 C CA . CYS A 1 101 ? 25.147 -3.226 4.542 1.00 74.00 101 CYS A CA 1
ATOM 777 C C . CYS A 1 101 ? 26.337 -2.682 5.352 1.00 74.00 101 CYS A C 1
ATOM 779 O O . CYS A 1 101 ? 27.448 -3.201 5.247 1.00 74.00 101 CYS A O 1
ATOM 781 N N . SER A 1 102 ? 26.116 -1.678 6.205 1.00 67.88 102 SER A N 1
ATOM 782 C CA . SER A 1 102 ? 27.034 -1.361 7.306 1.00 67.88 102 SER A CA 1
ATOM 783 C C . SER A 1 102 ? 26.682 -2.212 8.534 1.00 67.88 102 SER A C 1
ATOM 785 O O . SER A 1 102 ? 25.524 -2.319 8.925 1.00 67.88 102 SER A O 1
ATOM 787 N N . LYS A 1 103 ? 27.683 -2.842 9.165 1.00 59.97 103 LYS A N 1
ATOM 788 C CA . LYS A 1 103 ? 27.524 -3.666 10.386 1.00 59.97 103 LYS A CA 1
ATOM 789 C C . LYS A 1 103 ? 27.354 -2.831 11.668 1.00 59.97 103 LYS A C 1
ATOM 791 O O . LYS A 1 103 ? 27.764 -3.275 12.737 1.00 59.97 103 LYS A O 1
ATOM 796 N N . GLN A 1 104 ? 26.845 -1.605 11.581 1.00 59.81 104 GLN A N 1
ATOM 797 C CA . GLN A 1 104 ? 26.679 -0.776 12.773 1.00 59.81 104 GLN A CA 1
ATOM 798 C C . GLN A 1 104 ? 25.280 -0.981 13.360 1.00 59.81 104 GLN A C 1
ATOM 800 O O . GLN A 1 104 ? 24.299 -0.811 12.637 1.00 59.81 104 GLN A O 1
ATOM 805 N N . PRO A 1 105 ? 25.172 -1.354 14.647 1.00 58.41 105 PRO A N 1
ATOM 806 C CA . PRO A 1 105 ? 23.887 -1.391 15.320 1.00 58.41 105 PRO A CA 1
ATOM 807 C C . PRO A 1 105 ? 23.370 0.043 15.447 1.00 58.41 105 PRO A C 1
ATOM 809 O O . PRO A 1 105 ? 24.066 0.927 15.948 1.00 58.41 105 PRO A O 1
ATOM 812 N N . VAL A 1 106 ? 22.155 0.278 14.966 1.00 57.59 106 VAL A N 1
ATOM 813 C CA . VAL A 1 106 ? 21.417 1.502 15.275 1.00 57.59 106 VAL A CA 1
ATOM 814 C C . VAL A 1 106 ? 20.801 1.288 16.654 1.00 57.59 106 VAL A C 1
ATOM 816 O O . VAL A 1 106 ? 20.088 0.308 16.851 1.00 57.59 106 VAL A O 1
ATOM 819 N N . ALA A 1 107 ? 21.111 2.162 17.611 1.00 62.12 107 ALA A N 1
ATOM 820 C CA . ALA A 1 107 ? 20.483 2.136 18.928 1.00 62.12 107 ALA A CA 1
ATOM 821 C C . ALA A 1 107 ? 18.998 2.513 18.775 1.00 62.12 107 ALA A C 1
ATOM 823 O O . ALA A 1 107 ? 18.666 3.663 18.485 1.00 62.12 107 ALA A O 1
ATOM 824 N N . GLU A 1 108 ? 18.112 1.526 18.915 1.00 57.88 108 GLU A N 1
ATOM 825 C CA . GLU A 1 108 ? 16.651 1.664 18.799 1.00 57.88 108 GLU A CA 1
ATOM 826 C C . GLU A 1 108 ? 15.997 2.272 20.060 1.00 57.88 108 GLU A C 1
ATOM 828 O O . GLU A 1 108 ? 14.772 2.379 20.138 1.00 57.88 108 GLU A O 1
ATOM 833 N N . GLU A 1 109 ? 16.778 2.701 21.055 1.00 55.69 109 GLU A N 1
ATOM 834 C CA . GLU A 1 109 ? 16.252 3.071 22.374 1.00 55.69 109 GLU A CA 1
ATOM 835 C C . GLU A 1 109 ? 15.442 4.388 22.439 1.00 55.69 109 GLU A C 1
ATOM 837 O O . GLU A 1 109 ? 14.619 4.541 23.341 1.00 55.69 109 GLU A O 1
ATOM 842 N N . GLU A 1 110 ? 15.578 5.337 21.504 1.00 50.91 110 GLU A N 1
ATOM 843 C CA . GLU A 1 110 ? 14.873 6.635 21.616 1.00 50.91 110 GLU A CA 1
ATOM 844 C C . GLU A 1 110 ? 13.480 6.680 20.960 1.00 50.91 110 GLU A C 1
ATOM 846 O O . GLU A 1 110 ? 12.641 7.511 21.325 1.00 50.91 110 GLU A O 1
ATOM 851 N N . ALA A 1 111 ? 13.180 5.776 20.020 1.00 52.66 111 ALA A N 1
ATOM 852 C CA . ALA A 1 111 ? 11.896 5.775 19.309 1.00 52.66 111 ALA A CA 1
ATOM 853 C C . ALA A 1 111 ? 10.769 5.092 20.108 1.00 52.66 111 ALA A C 1
ATOM 855 O O . ALA A 1 111 ? 9.596 5.455 19.966 1.00 52.66 111 ALA A O 1
ATOM 856 N N . LEU A 1 112 ? 11.119 4.135 20.974 1.00 52.69 112 LEU A N 1
ATOM 857 C CA . LEU A 1 112 ? 10.164 3.337 21.747 1.00 52.69 112 LEU A CA 1
ATOM 858 C C . LEU A 1 112 ? 9.561 4.130 22.919 1.00 52.69 112 LEU A C 1
ATOM 860 O O . LEU A 1 112 ? 8.365 4.027 23.198 1.00 52.69 112 LEU A O 1
ATOM 864 N N . GLN A 1 113 ? 10.356 5.001 23.550 1.00 50.00 113 GLN A N 1
ATOM 865 C CA . GLN A 1 113 ? 9.944 5.732 24.752 1.00 50.00 113 GLN A CA 1
ATOM 866 C C . GLN A 1 113 ? 8.872 6.802 24.472 1.00 50.00 113 GLN A C 1
ATOM 868 O O . GLN A 1 113 ? 8.008 7.054 25.310 1.00 50.00 113 GLN A O 1
ATOM 873 N N . LYS A 1 114 ? 8.851 7.376 23.259 1.00 48.09 114 LYS A N 1
ATOM 874 C CA . LYS A 1 114 ? 7.820 8.337 22.809 1.00 48.09 114 LYS A CA 1
ATOM 875 C C . LYS A 1 114 ? 6.483 7.691 22.421 1.00 48.09 114 LYS A C 1
ATOM 877 O O . LYS A 1 114 ? 5.510 8.410 22.202 1.00 48.09 114 LYS A O 1
ATOM 882 N N . ALA A 1 115 ? 6.408 6.363 22.308 1.00 52.34 115 ALA A N 1
ATOM 883 C CA . ALA A 1 115 ? 5.175 5.660 21.948 1.00 52.34 115 ALA A CA 1
ATOM 884 C C . ALA A 1 115 ? 4.261 5.364 23.151 1.00 52.34 115 ALA A C 1
ATOM 886 O O . ALA A 1 115 ? 3.097 5.018 22.952 1.00 52.34 115 ALA A O 1
ATOM 887 N N . LEU A 1 116 ? 4.768 5.507 24.381 1.00 50.06 116 LEU A N 1
ATOM 888 C CA . LEU A 1 116 ? 4.094 5.032 25.593 1.00 50.06 116 LEU A CA 1
ATOM 889 C C . LEU A 1 116 ? 3.269 6.091 26.335 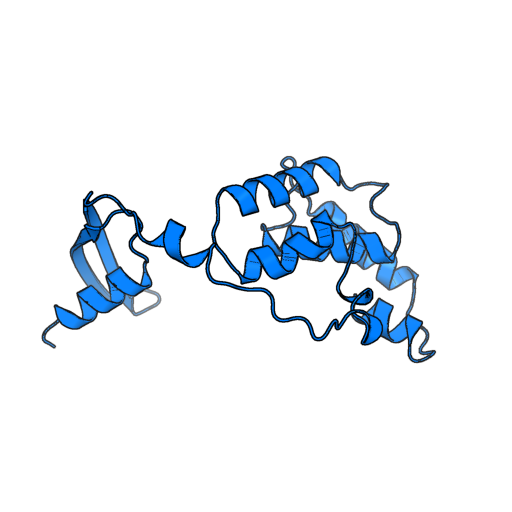1.00 50.06 116 LEU A C 1
ATOM 891 O O . LEU A 1 116 ? 2.579 5.743 27.291 1.00 50.06 116 LEU A O 1
ATOM 895 N N . ASP A 1 117 ? 3.258 7.345 25.883 1.00 48.97 117 ASP A N 1
ATOM 896 C CA . ASP A 1 117 ? 2.479 8.402 26.536 1.00 48.97 117 ASP A CA 1
ATOM 897 C C . ASP A 1 117 ? 1.128 8.621 25.834 1.00 48.97 117 ASP A C 1
ATOM 899 O O . ASP A 1 117 ? 0.892 9.600 25.123 1.00 48.97 117 ASP A O 1
ATOM 903 N N . VAL A 1 118 ? 0.232 7.637 25.967 1.00 56.84 118 VAL A N 1
ATOM 904 C CA . VAL A 1 118 ? -1.144 7.736 25.459 1.00 56.84 118 VAL A CA 1
ATOM 905 C C . VAL A 1 118 ? -2.080 8.084 26.611 1.00 56.84 118 VAL A C 1
ATOM 907 O O . VAL A 1 118 ? -2.295 7.313 27.547 1.00 56.84 118 VAL A O 1
ATOM 910 N N . THR A 1 119 ? -2.665 9.277 26.522 1.00 58.78 119 THR A N 1
ATOM 911 C CA . THR A 1 119 ? -3.643 9.814 27.471 1.00 58.78 119 THR A CA 1
ATOM 912 C C . THR A 1 119 ? -4.811 8.840 27.682 1.00 58.78 119 THR A C 1
ATOM 914 O O . THR A 1 119 ? -5.329 8.268 26.725 1.00 58.78 119 THR A O 1
ATOM 917 N N . ARG A 1 120 ? -5.297 8.712 28.928 1.00 61.00 120 ARG A N 1
ATOM 918 C CA . ARG A 1 120 ? -6.389 7.813 29.385 1.00 61.00 120 ARG A CA 1
ATOM 919 C C . ARG A 1 120 ? -7.791 8.094 28.794 1.00 61.00 120 ARG A C 1
ATOM 921 O O . ARG A 1 120 ? -8.800 7.769 29.418 1.00 61.00 120 ARG A O 1
ATOM 928 N N . LYS A 1 121 ? -7.895 8.725 27.624 1.00 80.88 121 LYS A N 1
ATOM 929 C CA . LYS A 1 121 ? -9.182 8.987 26.970 1.00 80.88 121 LYS A CA 1
ATOM 930 C C . LYS A 1 121 ? -9.763 7.672 26.443 1.00 80.88 121 LYS A C 1
ATOM 932 O O . LYS A 1 121 ? -9.037 6.835 25.909 1.00 80.88 121 LYS A O 1
ATOM 937 N N . THR A 1 122 ? -11.071 7.493 26.596 1.00 87.75 122 THR A N 1
ATOM 938 C CA . THR A 1 122 ? -11.802 6.315 26.103 1.00 87.75 122 THR A CA 1
ATOM 939 C C . THR A 1 122 ? -12.793 6.710 25.011 1.00 87.75 122 THR A C 1
ATOM 941 O O . THR A 1 122 ? -13.220 7.861 24.941 1.00 87.75 122 THR A O 1
ATOM 944 N N . MET A 1 123 ? -13.141 5.758 24.148 1.00 90.75 123 MET A N 1
ATOM 945 C CA . MET A 1 123 ? -14.135 5.878 23.083 1.00 90.75 123 MET A CA 1
ATOM 946 C C . MET A 1 123 ? -15.124 4.709 23.145 1.00 90.75 123 MET A C 1
ATOM 948 O O . MET A 1 123 ? -14.775 3.618 23.599 1.00 90.75 123 MET A O 1
ATOM 952 N N . ALA A 1 124 ? -16.360 4.931 22.696 1.00 92.50 124 ALA A N 1
ATOM 953 C CA . ALA A 1 124 ? -17.341 3.864 22.518 1.00 92.50 124 ALA A CA 1
ATOM 954 C C . ALA A 1 124 ? -17.222 3.282 21.102 1.00 92.50 124 ALA A C 1
ATOM 956 O O . ALA A 1 124 ? -17.169 4.032 20.131 1.00 92.50 124 ALA A O 1
ATOM 957 N N . VAL A 1 125 ? -17.183 1.955 20.991 1.00 92.81 125 VAL A N 1
ATOM 958 C CA . VAL A 1 125 ? -17.059 1.224 19.725 1.00 92.81 125 VAL A CA 1
ATOM 959 C C . VAL A 1 125 ? -18.204 0.229 19.619 1.00 92.81 125 VAL A C 1
ATOM 961 O O . VAL A 1 125 ? -18.366 -0.622 20.491 1.00 92.81 125 VAL A O 1
ATOM 964 N N . GLN A 1 126 ? -18.978 0.316 18.539 1.00 95.00 126 GLN A N 1
ATOM 965 C CA . GLN A 1 126 ? -19.946 -0.709 18.164 1.00 95.00 126 GLN A CA 1
ATOM 966 C C . GLN A 1 126 ? -19.277 -1.671 17.178 1.00 95.00 126 GLN A C 1
ATOM 968 O O . GLN A 1 126 ? -18.969 -1.296 16.049 1.00 95.00 126 GLN A O 1
ATOM 973 N N . TYR A 1 127 ? -19.034 -2.905 17.610 1.00 93.50 127 TYR A N 1
ATOM 974 C CA . TYR A 1 127 ? -18.407 -3.946 16.801 1.00 93.50 127 TYR A CA 1
ATOM 975 C C . TYR A 1 127 ? -19.456 -4.972 16.391 1.00 93.50 127 TYR A C 1
ATOM 977 O O . TYR A 1 127 ? -20.137 -5.519 17.255 1.00 93.50 127 TYR A O 1
ATOM 985 N N . SER A 1 128 ? -19.597 -5.224 15.090 1.00 91.88 128 SER A N 1
ATOM 986 C CA . SER A 1 128 ? -20.540 -6.219 14.571 1.00 91.88 128 SER A CA 1
ATOM 987 C C . SER A 1 128 ? -19.828 -7.238 13.691 1.00 91.88 128 SER A C 1
ATOM 989 O O . SER A 1 128 ? -19.005 -6.856 12.865 1.00 91.88 128 SER A O 1
ATOM 991 N N . VAL A 1 129 ? -20.170 -8.517 13.852 1.00 91.38 129 VAL A N 1
ATOM 992 C CA . VAL A 1 129 ? -19.672 -9.633 13.032 1.00 91.38 129 VAL A CA 1
ATOM 993 C C . VAL A 1 129 ? -20.862 -10.400 12.496 1.00 91.38 129 VAL A C 1
ATOM 995 O O . VAL A 1 129 ? -21.791 -10.711 13.243 1.00 91.38 129 VAL A O 1
ATOM 998 N N . TRP A 1 130 ? -20.822 -10.725 11.210 1.00 91.25 130 TRP A N 1
ATOM 999 C CA . TRP A 1 130 ? -21.811 -11.571 10.566 1.00 91.25 130 TRP A CA 1
ATOM 1000 C C . TRP A 1 130 ? -21.148 -12.605 9.662 1.00 91.25 130 TRP A C 1
ATOM 1002 O O . TRP A 1 130 ? -20.027 -12.410 9.195 1.00 91.25 130 TRP A O 1
ATOM 1012 N N . MET A 1 131 ? -21.846 -13.713 9.427 1.00 90.38 131 MET A N 1
ATOM 1013 C CA . MET A 1 131 ? -21.413 -14.781 8.527 1.00 90.38 131 MET A CA 1
ATOM 1014 C C . MET A 1 131 ? -22.468 -15.037 7.446 1.00 90.38 131 MET A C 1
ATOM 1016 O O . MET A 1 131 ? -23.660 -15.140 7.751 1.00 90.38 131 MET A O 1
ATOM 1020 N N . GLY A 1 132 ? -22.000 -15.188 6.203 1.00 86.31 132 GLY A N 1
ATOM 1021 C CA . GLY A 1 132 ? -22.810 -15.463 5.013 1.00 86.31 132 GLY A CA 1
ATOM 1022 C C . GLY A 1 132 ? -23.000 -14.254 4.089 1.00 86.31 132 GLY A C 1
ATOM 1023 O O . GLY A 1 132 ? -22.948 -13.106 4.530 1.00 86.31 132 GLY A O 1
ATOM 1024 N N . ASP A 1 133 ? -23.254 -14.534 2.806 1.00 82.38 133 ASP A N 1
ATOM 1025 C CA . ASP A 1 133 ? -23.524 -13.524 1.763 1.00 82.38 133 ASP A CA 1
ATOM 1026 C C . ASP A 1 133 ? -24.838 -12.764 2.009 1.00 82.38 133 ASP A C 1
ATOM 1028 O O . ASP A 1 133 ? -25.001 -11.603 1.636 1.00 82.38 133 ASP A O 1
ATOM 1032 N N . LYS A 1 134 ? -25.781 -13.428 2.682 1.00 81.38 134 LYS A N 1
ATOM 1033 C CA . LYS A 1 134 ? -26.905 -12.820 3.398 1.00 81.38 134 LYS A CA 1
ATOM 1034 C C . LYS A 1 134 ? -26.591 -12.963 4.885 1.00 81.38 134 LYS A C 1
ATOM 1036 O O . LYS A 1 134 ? -26.025 -13.985 5.270 1.00 81.38 134 LYS A O 1
ATOM 1041 N N . ILE A 1 135 ? -26.919 -11.959 5.706 1.00 74.19 135 ILE A N 1
ATOM 1042 C CA . ILE A 1 135 ? -26.664 -11.971 7.160 1.00 74.19 135 ILE A CA 1
ATOM 1043 C C . ILE A 1 135 ? -27.469 -13.120 7.787 1.00 74.19 135 ILE A C 1
ATOM 1045 O O . ILE A 1 135 ? -28.605 -12.940 8.213 1.00 74.19 135 ILE A O 1
ATOM 1049 N N . ASN A 1 136 ? -26.887 -14.317 7.799 1.00 76.00 136 ASN A N 1
ATOM 1050 C CA . ASN A 1 136 ? -27.524 -15.530 8.305 1.00 76.00 136 ASN A CA 1
ATOM 1051 C C . ASN A 1 136 ? -27.330 -15.634 9.820 1.00 76.00 136 ASN A C 1
ATOM 1053 O O . ASN A 1 136 ? -28.207 -16.092 10.545 1.00 76.00 136 ASN A O 1
ATOM 1057 N N . VAL A 1 137 ? -26.174 -15.172 10.300 1.00 81.81 137 VAL A N 1
ATOM 1058 C CA . VAL A 1 137 ? -25.845 -15.033 11.718 1.00 81.81 137 VAL A CA 1
ATOM 1059 C C . VAL A 1 137 ? -25.147 -13.696 11.881 1.00 81.81 137 VAL A C 1
ATOM 1061 O O . VAL A 1 137 ? -24.174 -13.438 11.178 1.00 81.81 137 VAL A O 1
ATOM 1064 N N . GLY A 1 138 ? -25.635 -12.854 12.788 1.00 86.31 138 GLY A N 1
ATOM 1065 C CA . GLY A 1 138 ? -25.059 -11.546 13.082 1.00 86.31 138 GLY A CA 1
ATOM 1066 C C . GLY A 1 138 ? -25.053 -11.282 14.580 1.00 86.31 138 GLY A C 1
ATOM 1067 O O . GLY A 1 138 ? -25.986 -11.660 15.290 1.00 86.31 138 GLY A O 1
ATOM 1068 N N . ARG A 1 139 ? -23.992 -10.647 15.069 1.00 89.94 139 ARG A N 1
ATOM 1069 C CA . ARG A 1 139 ? -23.875 -10.191 16.454 1.00 89.94 139 ARG A CA 1
ATOM 1070 C C . ARG A 1 139 ? -23.255 -8.817 16.506 1.00 89.94 139 ARG A C 1
ATOM 1072 O O . ARG A 1 139 ? -22.415 -8.482 15.675 1.00 89.94 139 ARG A O 1
ATOM 1079 N N . THR A 1 140 ? -23.646 -8.071 17.527 1.00 92.81 140 THR A N 1
ATOM 1080 C CA . THR A 1 140 ? -23.173 -6.718 17.778 1.00 92.81 140 THR A CA 1
ATOM 1081 C C . THR A 1 140 ? -22.856 -6.559 19.257 1.00 92.81 140 THR A C 1
ATOM 1083 O O . THR A 1 140 ? -23.661 -6.925 20.111 1.00 92.81 140 THR A O 1
ATOM 1086 N N . TRP A 1 141 ? -21.701 -5.970 19.553 1.00 93.44 141 TRP A N 1
ATOM 1087 C CA . TRP A 1 141 ? -21.253 -5.617 20.895 1.00 93.44 141 TRP A CA 1
ATOM 1088 C C . TRP A 1 141 ? -20.959 -4.123 20.970 1.00 93.44 141 TRP A C 1
ATOM 1090 O O . TRP A 1 141 ? -20.437 -3.536 20.022 1.00 93.44 141 TRP A O 1
ATOM 1100 N N . LEU A 1 142 ? -21.258 -3.517 22.118 1.00 93.44 142 LEU A N 1
ATOM 1101 C CA . LEU A 1 142 ? -20.879 -2.144 22.433 1.00 93.44 142 LEU A CA 1
ATOM 1102 C C . LEU A 1 142 ? -19.765 -2.165 23.483 1.00 93.44 142 LEU A C 1
ATOM 1104 O O . LEU A 1 142 ? -19.955 -2.672 24.586 1.00 93.44 142 LEU A O 1
ATOM 1108 N N . LEU A 1 143 ? -18.600 -1.621 23.137 1.00 90.19 143 LEU A N 1
ATOM 1109 C CA . LEU A 1 143 ? -17.383 -1.683 23.945 1.00 90.19 143 LEU A CA 1
ATOM 1110 C C . LEU A 1 143 ? -16.907 -0.277 24.288 1.00 90.19 143 LEU A C 1
ATOM 1112 O O . LEU A 1 143 ? -16.998 0.640 23.472 1.00 90.19 143 LEU A O 1
ATOM 1116 N N . ARG A 1 144 ? -16.325 -0.116 25.477 1.00 89.69 144 ARG A N 1
ATOM 1117 C CA . ARG A 1 144 ? -15.522 1.062 25.816 1.00 89.69 144 ARG A CA 1
ATOM 1118 C C . ARG A 1 144 ? -14.049 0.719 25.646 1.00 89.69 144 ARG A C 1
ATOM 1120 O O . ARG A 1 144 ? -13.523 -0.115 26.373 1.00 89.69 144 ARG A O 1
ATOM 1127 N N . MET A 1 145 ? -13.405 1.371 24.688 1.00 88.12 145 MET A N 1
ATOM 1128 C CA . MET A 1 145 ? -12.011 1.147 24.302 1.00 88.12 145 MET A CA 1
ATOM 1129 C C . MET A 1 145 ? -11.171 2.381 24.616 1.00 88.12 145 MET A C 1
ATOM 1131 O O . MET A 1 145 ? -11.709 3.475 24.786 1.00 88.12 145 MET A O 1
ATOM 1135 N N . ARG A 1 146 ? -9.847 2.241 24.681 1.00 86.31 146 ARG A N 1
ATOM 1136 C CA . ARG A 1 146 ? -8.964 3.412 24.755 1.00 86.31 146 ARG A CA 1
ATOM 1137 C C . ARG A 1 146 ? -8.944 4.110 23.396 1.00 86.31 146 ARG A C 1
ATOM 1139 O O . ARG A 1 146 ? -9.100 3.475 22.355 1.00 86.31 146 ARG A O 1
ATOM 1146 N N . VAL A 1 147 ? -8.763 5.426 23.399 1.00 82.25 147 VAL A N 1
ATOM 1147 C CA . VAL A 1 147 ? -8.468 6.153 22.158 1.00 82.25 147 VAL A CA 1
ATOM 1148 C C . VAL A 1 147 ? -7.148 5.607 21.596 1.00 82.25 147 VAL A C 1
ATOM 1150 O O . VAL A 1 147 ? -6.223 5.346 22.361 1.00 82.25 147 VAL A O 1
ATOM 1153 N N . ASN A 1 148 ? -7.089 5.414 20.274 1.00 82.44 148 ASN A N 1
ATOM 1154 C CA . ASN A 1 148 ? -6.014 4.732 19.531 1.00 82.44 148 ASN A CA 1
ATOM 1155 C C . ASN A 1 148 ? -5.960 3.201 19.665 1.00 82.44 148 ASN A C 1
ATOM 1157 O O . ASN A 1 148 ? -5.029 2.593 19.139 1.00 82.44 148 ASN A O 1
ATOM 1161 N N . SER A 1 149 ? -6.949 2.566 20.305 1.00 85.31 149 SER A N 1
ATOM 1162 C CA . SER A 1 149 ? -7.059 1.107 20.266 1.00 85.31 149 SER A CA 1
ATOM 1163 C C . SER A 1 149 ? -7.241 0.586 18.842 1.00 85.31 149 SER A C 1
ATOM 1165 O O . SER A 1 149 ? -7.961 1.177 18.032 1.00 85.31 149 SER A O 1
ATOM 1167 N N . THR A 1 150 ? -6.607 -0.544 18.541 1.00 88.81 150 THR A N 1
ATOM 1168 C CA . THR A 1 150 ? -6.678 -1.166 17.212 1.00 88.81 150 THR A CA 1
ATOM 1169 C C . THR A 1 150 ? -7.922 -2.043 17.063 1.00 88.81 150 THR A C 1
ATOM 1171 O O . THR A 1 150 ? -8.496 -2.513 18.045 1.00 88.81 150 THR A O 1
ATOM 1174 N N . ILE A 1 151 ? -8.327 -2.331 15.820 1.00 90.69 151 ILE A N 1
ATOM 1175 C CA . ILE A 1 151 ? -9.396 -3.313 15.547 1.00 90.69 151 ILE A CA 1
ATOM 1176 C C . ILE A 1 151 ? -9.027 -4.698 16.108 1.00 90.69 151 ILE A C 1
ATOM 1178 O O . ILE A 1 151 ? -9.907 -5.432 16.559 1.00 90.69 151 ILE A O 1
ATOM 1182 N N . TYR A 1 152 ? -7.736 -5.045 16.128 1.00 90.56 152 TYR A N 1
ATOM 1183 C CA . TYR A 1 152 ? -7.258 -6.275 16.757 1.00 90.56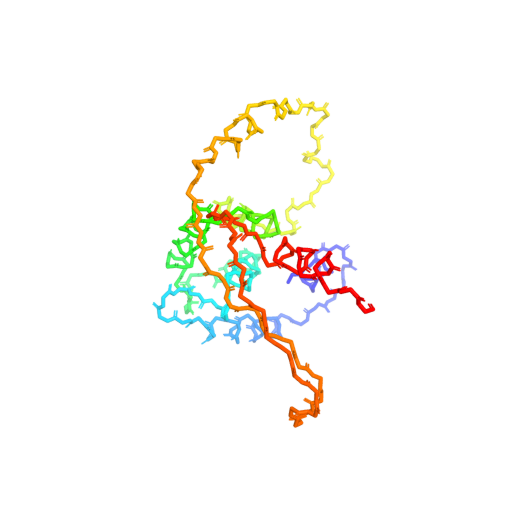 152 TYR A CA 1
ATOM 1184 C C . TYR A 1 152 ? -7.585 -6.296 18.256 1.00 90.56 152 TYR A C 1
ATOM 1186 O O . TYR A 1 152 ? -8.208 -7.242 18.723 1.00 90.56 152 TYR A O 1
ATOM 1194 N N . GLU A 1 153 ? -7.277 -5.223 18.993 1.00 90.50 153 GLU A N 1
ATOM 1195 C CA . GLU A 1 153 ? -7.619 -5.112 20.420 1.00 90.50 153 GLU A CA 1
ATOM 1196 C C . GLU A 1 153 ? -9.132 -5.163 20.667 1.00 90.50 153 GLU A C 1
ATOM 1198 O O . GLU A 1 153 ? -9.583 -5.770 21.637 1.00 90.50 153 GLU A O 1
ATOM 1203 N N . VAL A 1 154 ? -9.933 -4.543 19.791 1.00 91.75 154 VAL A N 1
ATOM 1204 C CA . VAL A 1 154 ? -11.403 -4.635 19.843 1.00 91.75 154 VAL A CA 1
ATOM 1205 C C . VAL A 1 154 ? -11.844 -6.093 19.728 1.00 91.75 154 VAL A C 1
ATOM 1207 O O . VAL A 1 154 ? -12.627 -6.567 20.548 1.00 91.75 154 VAL A O 1
ATOM 1210 N N . THR A 1 155 ? -11.312 -6.806 18.736 1.00 92.69 155 THR A N 1
ATOM 1211 C CA . THR A 1 155 ? -11.649 -8.209 18.464 1.00 92.69 155 THR A CA 1
ATOM 1212 C C . THR A 1 155 ? -11.213 -9.111 19.618 1.00 92.69 155 THR A C 1
ATOM 1214 O O . THR A 1 155 ? -11.986 -9.949 20.074 1.00 92.69 155 THR A O 1
ATOM 1217 N N . GLU A 1 156 ? -10.010 -8.896 20.153 1.00 92.56 156 GLU A N 1
ATOM 1218 C CA . GLU A 1 156 ? -9.482 -9.634 21.301 1.00 92.56 156 GLU A CA 1
ATOM 1219 C C . GLU A 1 156 ? -10.329 -9.403 22.565 1.00 92.56 156 GLU A C 1
ATOM 1221 O O . GLU A 1 156 ? -10.615 -10.341 23.310 1.00 92.56 156 GLU A O 1
ATOM 1226 N N . ASN A 1 157 ? -10.791 -8.171 22.800 1.00 89.12 157 ASN A N 1
ATOM 1227 C CA . ASN A 1 157 ? -11.682 -7.865 23.920 1.00 89.12 157 ASN A CA 1
ATOM 1228 C C . ASN A 1 157 ? -13.060 -8.514 23.759 1.00 89.12 157 ASN A C 1
ATOM 1230 O O . ASN A 1 157 ? -13.595 -9.035 24.736 1.00 89.12 157 ASN A O 1
ATOM 1234 N N . VAL A 1 158 ? -13.626 -8.529 22.549 1.00 92.06 158 VAL A N 1
ATOM 1235 C CA . VAL A 1 158 ? -14.886 -9.243 22.276 1.00 92.06 158 VAL A CA 1
ATOM 1236 C C . VAL A 1 158 ? -14.723 -10.736 22.519 1.00 92.06 158 VAL A C 1
ATOM 1238 O O . VAL A 1 158 ? -15.561 -11.316 23.202 1.00 92.06 158 VAL A O 1
ATOM 1241 N N . ALA A 1 159 ? -13.626 -11.336 22.050 1.00 90.06 159 ALA A N 1
ATOM 1242 C CA . ALA A 1 159 ? -13.338 -12.754 22.254 1.00 90.06 159 ALA A CA 1
ATOM 1243 C C . ALA A 1 159 ? -13.241 -13.137 23.743 1.00 90.06 159 ALA A C 1
ATOM 1245 O O . ALA A 1 159 ? -13.619 -14.239 24.117 1.00 90.06 159 ALA A O 1
ATOM 1246 N N . LYS A 1 160 ? -12.785 -12.224 24.612 1.00 88.75 160 LYS A N 1
ATOM 1247 C CA . LYS A 1 160 ? -12.764 -12.429 26.074 1.00 88.75 160 LYS A CA 1
ATOM 1248 C C . LYS A 1 160 ? -14.147 -12.295 26.731 1.00 88.75 160 LYS A C 1
ATOM 1250 O O . LYS A 1 160 ? -14.366 -12.854 27.803 1.00 88.75 160 LYS A O 1
ATOM 1255 N N . ILE A 1 161 ? -15.055 -11.509 26.145 1.00 87.69 161 ILE A N 1
ATOM 1256 C CA . ILE A 1 161 ? -16.398 -11.238 26.692 1.00 87.69 161 ILE A CA 1
ATOM 1257 C C . ILE A 1 161 ? -17.421 -12.264 26.196 1.00 87.69 161 ILE A C 1
ATOM 1259 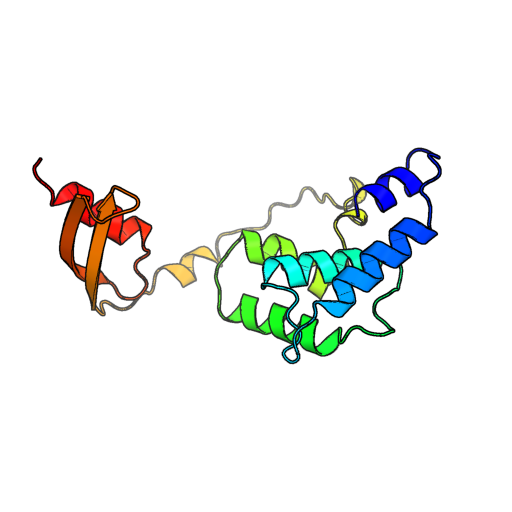O O . ILE A 1 161 ? -18.357 -12.588 26.932 1.00 87.69 161 ILE A O 1
ATOM 1263 N N . ASP A 1 162 ? -17.279 -12.762 24.967 1.00 85.38 162 ASP A N 1
ATOM 1264 C CA . ASP A 1 162 ? -18.167 -13.787 24.423 1.00 85.38 162 ASP A CA 1
ATOM 1265 C C . ASP A 1 162 ? -17.902 -15.122 25.135 1.00 85.38 162 ASP A C 1
ATOM 1267 O O . ASP A 1 162 ? -16.908 -15.797 24.898 1.00 85.38 162 ASP A O 1
ATOM 1271 N N . LYS A 1 163 ? -18.783 -15.480 26.074 1.00 73.12 163 LYS A N 1
ATOM 1272 C CA . LYS A 1 163 ? -18.669 -16.677 26.928 1.00 73.12 163 LYS A CA 1
ATOM 1273 C C . LYS A 1 163 ? -19.211 -17.951 26.259 1.00 73.12 163 LYS A C 1
ATOM 1275 O O . LYS A 1 163 ? -19.812 -18.776 26.947 1.00 73.12 163 LYS A O 1
ATOM 1280 N N . ARG A 1 164 ? -19.107 -18.073 24.938 1.00 61.62 164 ARG A N 1
ATOM 1281 C CA . ARG A 1 164 ? -19.609 -19.235 24.189 1.00 61.62 164 ARG A CA 1
ATOM 1282 C C . ARG A 1 164 ? -18.490 -20.078 23.618 1.00 61.62 164 ARG A C 1
ATOM 1284 O O . ARG A 1 164 ? -17.481 -19.488 23.186 1.00 61.62 164 ARG A O 1
#

Sequence (164 aa):
MALSCIASRSGVSVDETTLRDMLQELKRRQFRNGTVDNFRTTALVAQALFIHDSCKKDFDL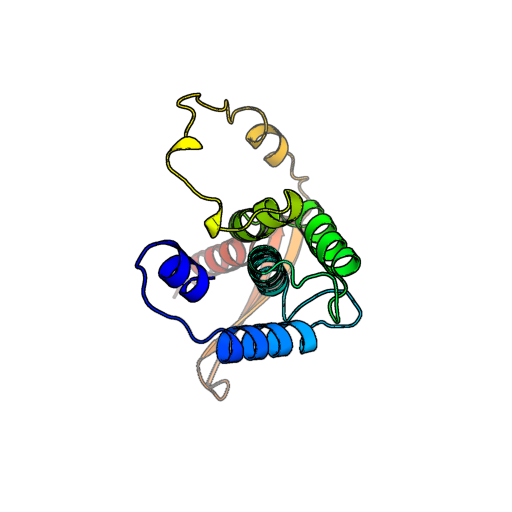ESAMKVLTDGLNGRKSLLEAYCALPVLNRKSLLNVTSGHCSKQPVAEEEALQKALDVTRKTMAVQYSVWMGDKINVGRTWLLRMRVNSTIYEVTENVAKIDKR